Protein AF-A0A067S966-F1 (afdb_monomer)

Foldseek 3Di:
DVVVVVVVVVVLVVVLVVLVVVLVVLVVVCVVCVVVCCVPPVVDPDDPVNVVVVVVSVVVSVVSVVVNVVSVVVVVVVVVVVD

Secondary structure (DSSP, 8-state):
-HHHHHHHHHHHHHHHHHHHHHHHHHHHHHHHHHHHHIIIIITS---HHHHHHHHHHHHHHHHHHHHHHHHHHHHHHHHHTT-

Nearest PDB structures (foldseek):
  6dlm-assembly1_A  TM=4.247E-01  e=8.209E+00  synthetic construct
  6r1m-assembly1_B  TM=4.255E-01  e=9.406E+00  Escherichia coli

InterPro domains:
  IPR045340 Domain of unkn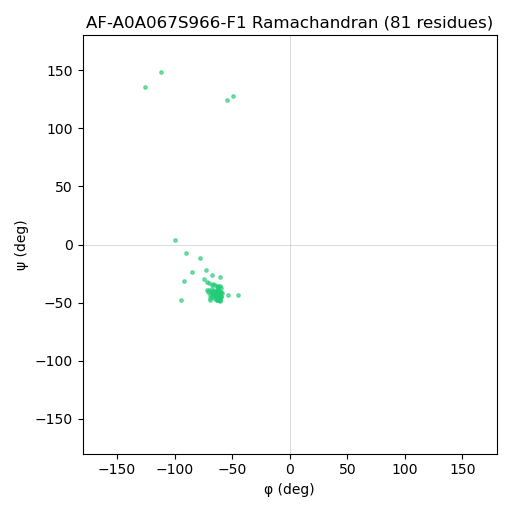own function DUF6533 [PF20151] (17-62)

Sequence (83 aa):
MDNALFSTLKDSQVISYLWASSLTVLCYDTVQNLPQEITYIWRSKWSTPKFLYLFLRYWSIFVIIINLVAGLVVQRSIQVRHE

Structure (mmCIF, N/CA/C/O backbone):
data_AF-A0A067S966-F1
#
_entry.id   AF-A0A067S966-F1
#
loop_
_atom_site.group_PDB
_atom_site.id
_atom_site.type_symbol
_atom_si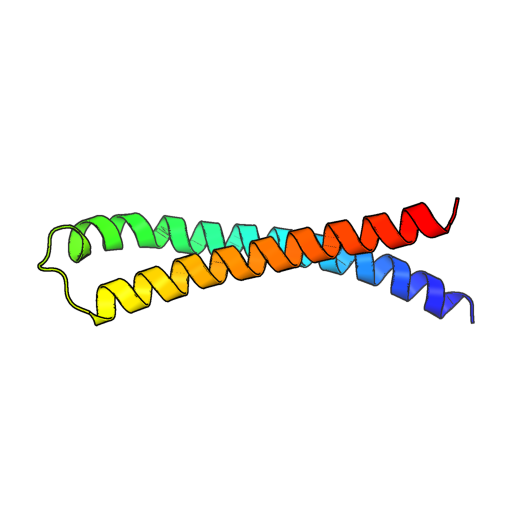te.label_atom_id
_atom_site.label_alt_id
_atom_site.label_comp_id
_atom_site.label_asym_id
_atom_site.label_entity_id
_atom_site.label_seq_id
_atom_site.pdbx_PDB_ins_code
_atom_site.Cartn_x
_atom_site.Cartn_y
_atom_site.Cartn_z
_atom_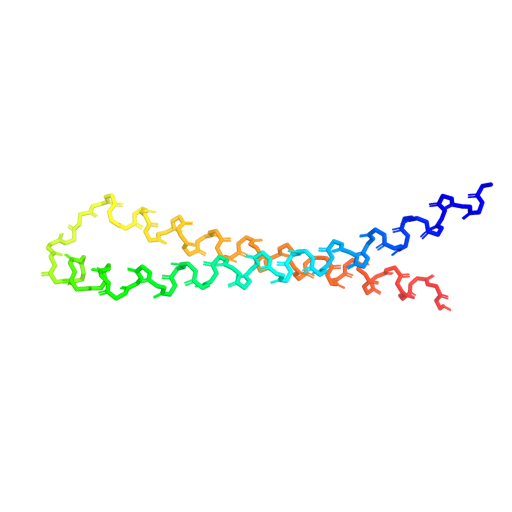site.occupancy
_atom_site.B_iso_or_equiv
_atom_site.auth_seq_id
_atom_site.auth_comp_id
_atom_site.auth_asym_id
_atom_site.auth_atom_id
_atom_site.pdbx_PDB_model_num
ATOM 1 N N . MET A 1 1 ? 19.146 -13.327 -27.090 1.00 59.19 1 MET A N 1
ATOM 2 C CA . MET A 1 1 ? 19.288 -12.335 -25.994 1.00 59.19 1 MET A CA 1
ATOM 3 C C . MET A 1 1 ? 18.033 -11.474 -25.869 1.00 59.19 1 MET A C 1
ATOM 5 O O . MET A 1 1 ? 17.704 -11.048 -24.772 1.00 59.19 1 MET A O 1
ATOM 9 N N . ASP A 1 2 ? 17.284 -11.304 -26.954 1.00 66.38 2 ASP A N 1
ATOM 10 C CA . ASP A 1 2 ? 16.104 -10.436 -27.072 1.00 66.38 2 ASP A CA 1
ATOM 11 C C . ASP A 1 2 ? 14.953 -10.841 -26.138 1.00 66.38 2 ASP A C 1
ATOM 13 O O . ASP A 1 2 ? 14.292 -10.001 -25.533 1.00 66.38 2 ASP A O 1
ATOM 17 N N . ASN A 1 3 ? 14.775 -12.144 -25.927 1.00 77.12 3 ASN A N 1
ATOM 18 C CA . ASN A 1 3 ? 13.707 -12.722 -25.110 1.00 77.12 3 ASN A CA 1
ATOM 19 C C . ASN A 1 3 ? 13.777 -12.244 -23.646 1.00 77.12 3 ASN A C 1
ATOM 21 O O . ASN A 1 3 ? 12.743 -12.037 -23.015 1.00 77.12 3 ASN A O 1
ATOM 25 N N . ALA A 1 4 ? 14.995 -12.053 -23.123 1.00 79.50 4 ALA A N 1
ATOM 26 C CA . ALA A 1 4 ? 15.234 -11.631 -21.744 1.00 79.50 4 ALA A CA 1
ATOM 27 C C . ALA A 1 4 ? 14.918 -10.139 -21.526 1.00 79.50 4 ALA A C 1
ATOM 29 O O . ALA A 1 4 ? 14.496 -9.735 -20.444 1.00 79.50 4 ALA A O 1
ATOM 30 N N . LEU A 1 5 ? 15.068 -9.305 -22.561 1.00 76.44 5 LEU A N 1
ATOM 31 C CA . LEU A 1 5 ? 14.669 -7.897 -22.493 1.00 76.44 5 LEU A CA 1
ATOM 32 C C . LEU A 1 5 ? 13.146 -7.771 -22.440 1.00 76.44 5 LEU A C 1
ATOM 34 O O . LEU A 1 5 ? 12.607 -7.062 -21.590 1.00 76.44 5 LEU A O 1
ATOM 38 N N . PHE A 1 6 ? 12.449 -8.517 -23.300 1.00 79.25 6 PHE A N 1
ATOM 39 C CA . PHE A 1 6 ? 10.988 -8.518 -23.325 1.00 79.25 6 PHE A CA 1
ATOM 40 C C . PHE A 1 6 ? 10.367 -9.036 -22.021 1.00 79.25 6 PHE A C 1
ATOM 42 O O . PHE A 1 6 ? 9.346 -8.491 -21.596 1.00 79.25 6 PHE A O 1
ATOM 49 N N . SER A 1 7 ? 10.968 -10.036 -21.362 1.00 79.00 7 SER A N 1
ATOM 50 C CA . SER A 1 7 ? 10.501 -10.493 -20.045 1.00 79.00 7 SER A CA 1
ATOM 51 C C . SER A 1 7 ? 10.676 -9.413 -18.982 1.00 79.00 7 SER A C 1
ATOM 53 O O . SER A 1 7 ? 9.715 -9.083 -18.300 1.00 79.00 7 SER A O 1
ATOM 55 N N . THR A 1 8 ? 11.843 -8.767 -18.924 1.00 78.94 8 THR A N 1
ATOM 56 C CA . THR A 1 8 ? 12.128 -7.739 -17.907 1.00 78.94 8 THR A CA 1
ATOM 57 C C . THR A 1 8 ? 11.186 -6.529 -18.015 1.00 78.94 8 THR A C 1
ATOM 59 O O . THR A 1 8 ? 10.755 -5.970 -17.006 1.00 78.94 8 THR A O 1
ATOM 62 N N . LEU A 1 9 ? 10.812 -6.138 -19.239 1.00 78.38 9 LEU A N 1
ATOM 63 C CA . LEU A 1 9 ? 9.852 -5.052 -19.473 1.00 78.38 9 LEU A CA 1
ATOM 64 C C . LEU A 1 9 ? 8.428 -5.422 -19.037 1.00 78.38 9 LEU A C 1
ATOM 66 O O . LEU A 1 9 ? 7.733 -4.598 -18.438 1.00 78.38 9 LEU A O 1
ATOM 70 N N . LYS A 1 10 ? 7.995 -6.661 -19.307 1.00 80.25 10 LYS A N 1
ATOM 71 C CA . LYS A 1 10 ? 6.703 -7.171 -18.827 1.00 80.25 10 LYS A CA 1
ATOM 72 C C . LYS A 1 10 ? 6.673 -7.279 -17.308 1.00 80.25 10 LYS A C 1
ATOM 74 O O . LYS A 1 10 ? 5.693 -6.855 -16.700 1.00 80.25 10 LYS A O 1
ATOM 79 N N . ASP A 1 11 ? 7.745 -7.780 -16.707 1.00 80.81 11 ASP A N 1
ATOM 80 C CA . ASP A 1 11 ? 7.852 -7.948 -15.260 1.00 80.81 11 ASP A CA 1
ATOM 81 C C . ASP A 1 11 ? 7.702 -6.604 -14.539 1.00 80.81 11 ASP A C 1
ATOM 83 O O . ASP A 1 11 ? 6.957 -6.508 -13.567 1.00 80.81 11 ASP A O 1
ATOM 87 N N . SER A 1 12 ? 8.300 -5.527 -15.061 1.00 79.31 12 SER A N 1
ATOM 88 C CA . SER A 1 12 ? 8.146 -4.184 -14.486 1.00 79.31 12 SER A CA 1
ATOM 89 C C . SER A 1 12 ? 6.691 -3.697 -14.477 1.00 79.31 12 SER A C 1
ATOM 91 O O . SER A 1 12 ? 6.239 -3.136 -13.478 1.00 79.31 12 SER A O 1
ATOM 93 N N . GLN A 1 13 ? 5.930 -3.948 -15.548 1.00 80.25 13 GLN A N 1
ATOM 94 C CA . GLN A 1 13 ? 4.507 -3.592 -15.589 1.00 80.25 13 GLN A CA 1
ATOM 95 C C . GLN A 1 13 ? 3.693 -4.434 -14.603 1.00 80.25 13 GLN A C 1
ATOM 97 O O . GLN A 1 13 ? 2.875 -3.893 -13.859 1.00 80.25 13 GLN A O 1
ATOM 102 N N . VAL A 1 14 ? 3.945 -5.745 -14.562 1.00 83.50 14 VAL A N 1
ATOM 103 C CA . VAL A 1 14 ? 3.276 -6.675 -13.642 1.00 83.50 14 VAL A CA 1
ATOM 104 C C . VAL A 1 14 ? 3.518 -6.268 -12.189 1.00 83.50 14 VAL A C 1
ATOM 106 O O . VAL A 1 14 ? 2.576 -6.243 -11.402 1.00 83.50 14 VAL A O 1
ATOM 109 N N . ILE A 1 15 ? 4.742 -5.870 -11.840 1.00 82.69 15 ILE A N 1
ATOM 110 C CA . ILE A 1 15 ? 5.095 -5.417 -10.491 1.00 82.69 15 ILE A CA 1
ATOM 111 C C . ILE A 1 15 ? 4.279 -4.180 -10.089 1.00 82.69 15 ILE A C 1
ATOM 113 O O . ILE A 1 15 ? 3.714 -4.162 -8.997 1.00 82.69 15 ILE A O 1
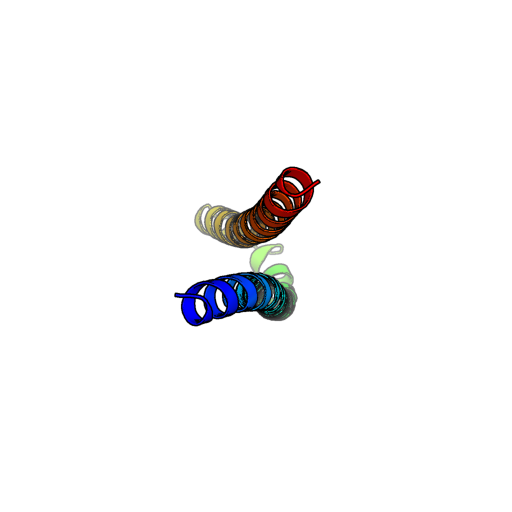ATOM 117 N N . SER A 1 16 ? 4.142 -3.175 -10.958 1.00 80.94 16 SER A N 1
ATOM 118 C CA . SER A 1 16 ? 3.343 -1.976 -10.652 1.00 80.94 16 SER A CA 1
ATOM 119 C C . SER A 1 16 ? 1.865 -2.299 -10.412 1.00 80.94 16 SER A C 1
ATOM 121 O O . SER A 1 16 ? 1.262 -1.772 -9.473 1.00 80.94 16 SER A O 1
ATOM 123 N N . TYR A 1 17 ? 1.287 -3.216 -11.197 1.00 82.62 17 TYR A N 1
ATOM 124 C CA . TYR A 1 17 ? -0.079 -3.692 -10.965 1.00 82.62 17 TYR A CA 1
ATOM 125 C C . TYR A 1 17 ? -0.210 -4.484 -9.660 1.00 82.62 17 TYR A C 1
ATOM 127 O O . TYR A 1 17 ? -1.179 -4.281 -8.930 1.00 82.62 17 TYR A O 1
ATOM 135 N N . LEU A 1 18 ? 0.773 -5.327 -9.327 1.00 85.56 18 LEU A N 1
ATOM 136 C CA . LEU A 1 18 ? 0.799 -6.088 -8.075 1.00 85.56 18 LEU A CA 1
ATOM 137 C C . LEU A 1 18 ? 0.868 -5.177 -6.845 1.00 85.56 18 LEU A C 1
ATOM 139 O O . LEU A 1 18 ? 0.178 -5.429 -5.855 1.00 85.56 18 LEU A O 1
ATOM 143 N N . TRP A 1 19 ? 1.661 -4.104 -6.896 1.00 81.06 19 TRP A N 1
ATOM 144 C CA . TRP A 1 19 ? 1.712 -3.113 -5.819 1.00 81.06 19 TRP A CA 1
ATOM 145 C C . TRP A 1 19 ? 0.376 -2.396 -5.648 1.00 81.06 19 TRP A C 1
ATOM 147 O O . TRP A 1 19 ? -0.106 -2.268 -4.521 1.00 81.06 19 TRP A O 1
ATOM 157 N N . ALA A 1 20 ? -0.253 -1.983 -6.752 1.00 82.12 20 ALA A N 1
ATOM 158 C CA . ALA A 1 20 ? -1.558 -1.332 -6.720 1.00 82.12 20 ALA A CA 1
ATOM 159 C C . ALA A 1 20 ? -2.641 -2.256 -6.136 1.00 82.12 20 ALA A C 1
ATOM 161 O O . ALA A 1 20 ? -3.358 -1.852 -5.222 1.00 82.12 20 ALA A O 1
ATOM 162 N N . SER A 1 21 ? -2.718 -3.515 -6.585 1.00 87.00 21 SER A N 1
ATOM 163 C CA . SER A 1 21 ? -3.680 -4.484 -6.046 1.00 87.00 21 SER A CA 1
ATOM 164 C C . SER A 1 21 ? -3.420 -4.801 -4.575 1.00 87.00 21 SER A C 1
ATOM 166 O O . SER A 1 21 ? -4.362 -4.885 -3.791 1.00 87.00 21 SER A O 1
ATOM 168 N N . SER A 1 22 ? -2.151 -4.930 -4.176 1.00 83.50 22 SER A N 1
ATOM 169 C CA . SER A 1 22 ? -1.778 -5.186 -2.780 1.00 83.50 22 SER A CA 1
ATOM 170 C C . SER A 1 22 ? -2.177 -4.022 -1.874 1.00 83.50 22 SER A C 1
ATOM 172 O O . SER A 1 22 ? -2.726 -4.249 -0.798 1.00 83.50 22 SER A O 1
ATOM 174 N N . LEU A 1 23 ? -1.978 -2.777 -2.327 1.00 82.69 23 LEU A N 1
ATOM 175 C CA . LEU A 1 23 ? -2.428 -1.584 -1.610 1.00 82.69 23 LEU A CA 1
ATOM 176 C C . LEU A 1 23 ? -3.952 -1.573 -1.454 1.00 82.69 23 LEU A C 1
ATOM 178 O O . LEU A 1 23 ? -4.449 -1.328 -0.358 1.00 82.69 23 LEU A O 1
ATOM 182 N N . THR A 1 24 ? -4.701 -1.869 -2.520 1.00 84.44 24 THR A N 1
ATOM 183 C CA . THR A 1 24 ? -6.169 -1.916 -2.473 1.00 84.44 24 THR A CA 1
ATOM 184 C C . THR A 1 24 ? -6.675 -2.974 -1.496 1.00 84.44 24 THR A C 1
ATOM 186 O O . THR A 1 24 ? -7.543 -2.669 -0.681 1.00 84.44 24 THR A O 1
ATOM 189 N N . VAL A 1 25 ? -6.120 -4.188 -1.530 1.00 86.88 25 VAL A N 1
ATOM 190 C CA . VAL A 1 25 ? -6.509 -5.275 -0.617 1.00 86.88 25 VAL A CA 1
ATOM 191 C C . VAL A 1 25 ? -6.178 -4.918 0.832 1.00 86.88 25 VAL A C 1
ATOM 193 O O . VAL A 1 25 ? -7.022 -5.090 1.710 1.00 86.88 25 VAL A O 1
ATOM 196 N N . LEU A 1 26 ? -4.992 -4.362 1.094 1.00 83.06 26 LEU A N 1
ATOM 197 C CA . LEU A 1 26 ? -4.587 -3.988 2.449 1.00 83.06 26 LEU A CA 1
ATOM 198 C C . LEU A 1 26 ? -5.420 -2.823 3.009 1.00 83.06 26 LEU A C 1
ATOM 200 O O . LEU A 1 26 ? -5.787 -2.820 4.188 1.00 83.06 26 LEU A O 1
ATOM 204 N N . CYS A 1 27 ? -5.756 -1.846 2.162 1.00 80.38 27 CYS A N 1
ATOM 205 C CA . CYS A 1 27 ? -6.688 -0.776 2.505 1.00 80.38 27 CYS A CA 1
ATOM 206 C C . CYS A 1 27 ? -8.077 -1.335 2.815 1.00 80.38 27 CYS A C 1
ATOM 208 O O . CYS A 1 27 ? -8.668 -0.950 3.820 1.00 80.38 27 CYS A O 1
ATOM 210 N N . TYR A 1 28 ? -8.580 -2.257 1.992 1.00 80.56 28 TYR A N 1
ATOM 211 C CA . TYR A 1 28 ? -9.888 -2.876 2.187 1.00 80.56 28 TYR A CA 1
ATOM 212 C C . TYR A 1 28 ? -9.967 -3.635 3.520 1.00 80.56 28 TYR A C 1
ATOM 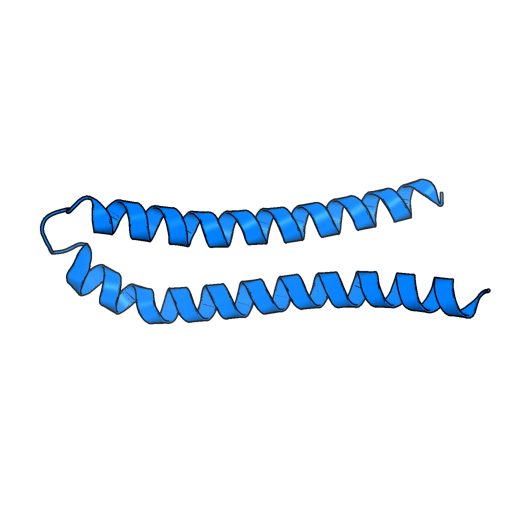214 O O . TYR A 1 28 ? -10.873 -3.390 4.316 1.00 80.56 28 TYR A O 1
ATOM 222 N N . ASP A 1 29 ? -8.974 -4.477 3.815 1.00 81.81 29 ASP A N 1
ATOM 223 C CA . ASP A 1 29 ? -8.885 -5.200 5.089 1.00 81.81 29 ASP A CA 1
ATOM 224 C C . ASP A 1 29 ? -8.812 -4.243 6.295 1.00 81.81 29 ASP A C 1
ATOM 226 O O . ASP A 1 29 ? -9.440 -4.455 7.336 1.00 81.81 29 ASP A O 1
ATOM 230 N N . THR A 1 30 ? -8.101 -3.125 6.134 1.00 74.31 30 THR A N 1
ATOM 231 C CA . THR A 1 30 ? -7.986 -2.095 7.172 1.00 74.31 30 THR A CA 1
ATOM 232 C C . THR A 1 30 ? -9.292 -1.349 7.407 1.00 74.31 30 THR A C 1
ATOM 234 O O . THR A 1 30 ? -9.685 -1.163 8.557 1.00 74.31 30 THR A O 1
ATOM 237 N N . VAL A 1 31 ? -10.007 -0.972 6.348 1.00 78.69 31 VAL A N 1
ATOM 238 C CA . VAL A 1 31 ? -11.314 -0.308 6.457 1.00 7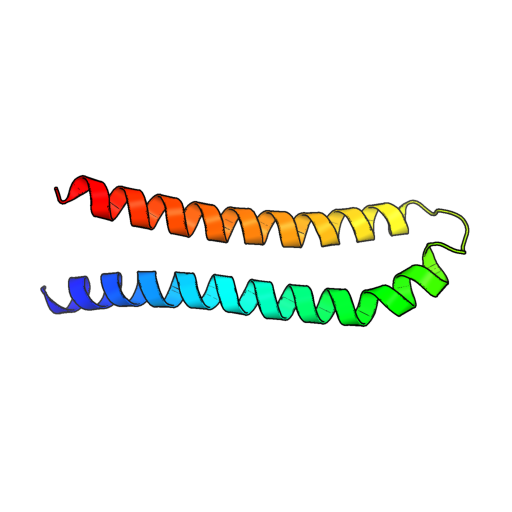8.69 31 VAL A CA 1
ATOM 239 C C . VAL A 1 31 ? -12.356 -1.227 7.088 1.00 78.69 31 VAL A C 1
ATOM 241 O O . VAL A 1 31 ? -13.185 -0.754 7.861 1.00 78.69 31 VAL A O 1
ATOM 244 N N . GLN A 1 32 ? -12.291 -2.533 6.830 1.00 80.44 32 GLN A N 1
ATOM 245 C CA . GLN A 1 32 ? -13.244 -3.482 7.398 1.00 80.44 32 GLN A CA 1
ATOM 246 C C . GLN A 1 32 ? -13.036 -3.711 8.906 1.00 80.44 32 GLN A C 1
ATOM 248 O O . GLN A 1 32 ? -14.011 -3.886 9.635 1.00 80.44 32 GLN A O 1
ATOM 253 N N . ASN A 1 33 ? -11.793 -3.641 9.394 1.00 71.56 33 ASN A N 1
ATOM 254 C CA . ASN A 1 33 ? -11.472 -3.768 10.823 1.00 71.56 33 ASN A CA 1
ATOM 255 C C . ASN A 1 33 ? -11.591 -2.438 11.607 1.00 71.56 33 ASN A C 1
ATOM 257 O O . ASN A 1 33 ? -11.858 -2.444 12.814 1.00 71.56 33 ASN A O 1
ATOM 261 N N . LEU A 1 34 ? -11.483 -1.293 10.922 1.00 68.38 34 LEU A N 1
ATOM 262 C CA . LEU A 1 34 ? -11.581 0.058 11.490 1.00 68.38 34 LEU A CA 1
ATOM 263 C C . LEU A 1 34 ? -12.845 0.359 12.329 1.00 68.38 34 LEU A C 1
ATOM 265 O O . LEU A 1 34 ? -12.704 0.985 13.380 1.00 68.38 34 LEU A O 1
ATOM 269 N N . PRO A 1 35 ? -14.079 -0.029 11.946 1.00 66.31 35 PRO A N 1
ATOM 270 C CA . PRO A 1 35 ? -15.276 0.310 12.724 1.00 66.31 35 PRO A CA 1
ATOM 271 C C . PRO A 1 35 ? -15.330 -0.394 14.089 1.00 66.31 35 PRO A C 1
ATOM 273 O O . PRO A 1 35 ? -15.771 0.204 15.078 1.00 66.31 35 PRO A O 1
ATOM 276 N N . GLN A 1 36 ? -14.838 -1.635 14.181 1.00 66.56 36 GLN A N 1
ATOM 277 C CA . GLN A 1 36 ? -14.688 -2.324 15.468 1.00 66.56 36 GLN A CA 1
ATOM 278 C C . GLN A 1 36 ? -13.561 -1.708 16.300 1.00 66.56 36 GLN A C 1
ATOM 280 O O . GLN A 1 36 ? -13.739 -1.497 17.502 1.00 66.56 36 GLN A O 1
ATOM 285 N N . GLU A 1 37 ? -12.443 -1.357 15.663 1.00 67.94 37 GLU A N 1
ATOM 286 C CA . GLU A 1 37 ? -11.320 -0.679 16.309 1.00 67.94 37 GLU A CA 1
ATOM 287 C C . GLU A 1 37 ? -11.748 0.682 16.879 1.00 67.94 37 GLU A C 1
ATOM 289 O O . GLU A 1 37 ? -11.530 0.939 18.056 1.00 67.94 37 GLU A O 1
ATOM 294 N N . ILE A 1 38 ? -12.453 1.530 16.131 1.00 67.62 38 ILE A N 1
ATOM 295 C CA . ILE A 1 38 ? -12.950 2.823 16.630 1.00 67.62 38 ILE A CA 1
ATOM 296 C C . ILE A 1 38 ? -13.893 2.629 17.825 1.00 67.62 38 ILE A C 1
ATOM 298 O O . ILE A 1 38 ? -13.737 3.283 18.856 1.00 67.62 38 ILE A O 1
ATOM 302 N N . THR A 1 39 ? -14.825 1.682 17.747 1.00 69.00 39 THR A N 1
ATOM 303 C CA . THR A 1 39 ? -15.822 1.482 18.809 1.00 69.00 39 THR A CA 1
ATOM 304 C C . THR A 1 39 ? -15.198 0.986 20.121 1.00 69.00 39 THR A C 1
ATOM 306 O O . THR A 1 39 ? -15.568 1.465 21.196 1.00 69.00 39 THR A O 1
ATOM 309 N N . TYR A 1 40 ? -14.233 0.061 20.054 1.00 65.44 40 TYR A N 1
ATOM 310 C CA . TYR A 1 40 ? -13.605 -0.540 21.239 1.00 65.44 40 TYR A CA 1
ATOM 311 C C . TYR A 1 40 ? -12.344 0.189 21.723 1.00 65.44 40 TYR A C 1
ATOM 313 O O . TYR A 1 40 ? -12.060 0.197 22.923 1.00 65.44 40 TYR A O 1
ATOM 321 N N . ILE A 1 41 ? -11.576 0.801 20.821 1.00 62.97 41 ILE A N 1
ATOM 322 C CA . ILE A 1 41 ? -10.268 1.401 21.122 1.00 62.97 41 ILE A CA 1
ATOM 323 C C . ILE A 1 41 ? -10.413 2.887 21.433 1.00 62.97 41 ILE A C 1
ATOM 325 O O . ILE A 1 41 ? -9.891 3.319 22.458 1.00 62.97 41 ILE A O 1
ATOM 329 N N . TRP A 1 42 ? -11.148 3.660 20.622 1.00 63.78 42 TRP A N 1
ATOM 330 C CA . TRP A 1 42 ? -11.258 5.115 20.823 1.00 63.78 42 TRP A CA 1
ATOM 331 C C . TRP A 1 42 ? -12.124 5.492 22.025 1.00 63.78 42 TRP A C 1
ATOM 333 O O . TRP A 1 42 ? -11.967 6.571 22.592 1.00 63.78 42 TRP A O 1
ATOM 343 N N . ARG A 1 43 ? -13.010 4.590 22.455 1.00 62.56 43 ARG A N 1
ATOM 344 C CA . ARG A 1 43 ? -13.869 4.789 23.629 1.00 62.56 43 ARG A CA 1
ATOM 345 C C . ARG A 1 43 ? -13.241 4.288 24.939 1.00 62.56 43 ARG A C 1
ATOM 347 O O . ARG A 1 43 ? -13.795 4.518 26.010 1.00 62.56 43 ARG A O 1
ATOM 354 N N . SER A 1 44 ? -12.095 3.606 24.868 1.00 63.25 44 SER A N 1
ATOM 355 C CA . SER A 1 44 ? -11.412 2.968 26.002 1.00 63.25 44 SER A CA 1
ATOM 356 C C . SER A 1 44 ? -10.091 3.675 26.327 1.00 63.25 44 SER A C 1
ATOM 358 O O . SER A 1 44 ? -9.425 4.189 25.435 1.00 63.25 44 SER A O 1
ATOM 360 N N . LYS A 1 45 ? -9.677 3.698 27.605 1.00 61.72 45 LYS A N 1
ATOM 361 C CA . LYS A 1 45 ? -8.471 4.419 28.072 1.00 61.72 45 LYS A CA 1
ATOM 362 C C . LYS A 1 45 ? -7.244 4.102 27.200 1.00 61.72 45 LYS A C 1
ATOM 364 O O . LYS A 1 45 ? -6.922 2.929 26.991 1.00 61.72 45 LYS A O 1
ATOM 369 N N . TRP A 1 46 ? -6.568 5.137 26.697 1.00 62.06 46 TRP A N 1
ATOM 370 C CA . TRP A 1 46 ? -5.369 5.017 25.861 1.00 62.06 46 TRP A CA 1
ATOM 371 C C . TRP A 1 46 ? -4.305 4.167 26.565 1.00 62.06 46 TRP A C 1
ATOM 373 O O . TRP A 1 46 ? -3.931 4.435 27.702 1.00 62.06 46 TRP A O 1
ATOM 383 N N . SER A 1 47 ? -3.842 3.112 25.898 1.00 66.00 47 SER A N 1
ATOM 384 C CA . SER A 1 47 ? -2.788 2.220 26.383 1.00 66.00 47 SER A CA 1
ATOM 385 C C . SER A 1 47 ? -1.701 2.164 25.316 1.00 66.00 47 SER A C 1
ATOM 387 O O . SER A 1 47 ? -2.022 2.055 24.134 1.00 66.00 47 SER A O 1
ATOM 389 N N . THR A 1 48 ? -0.432 2.246 25.718 1.00 60.44 48 THR A N 1
ATOM 390 C CA . THR A 1 48 ? 0.764 2.272 24.855 1.00 60.44 48 THR A CA 1
ATOM 391 C C . THR A 1 48 ? 0.774 1.236 23.714 1.00 60.44 48 THR A C 1
ATOM 393 O O . THR A 1 48 ? 1.068 1.630 22.584 1.00 60.44 48 THR A O 1
ATOM 396 N N . PRO A 1 49 ? 0.386 -0.044 23.912 1.00 67.81 49 PRO A N 1
ATOM 397 C CA . PRO A 1 49 ? 0.289 -1.012 22.810 1.00 67.81 49 PRO A CA 1
ATOM 398 C C . PRO A 1 49 ? -0.710 -0.615 21.710 1.00 67.81 49 PRO A C 1
ATOM 400 O O . PRO A 1 49 ? -0.508 -0.965 20.552 1.00 67.81 49 PRO A O 1
ATOM 403 N N . LYS A 1 50 ? -1.753 0.160 22.034 1.00 61.06 50 LYS A N 1
ATOM 404 C CA . LYS A 1 50 ? -2.769 0.624 21.072 1.00 61.06 50 LYS A CA 1
ATOM 405 C C . LYS A 1 50 ? -2.200 1.685 20.128 1.00 61.06 50 LYS A C 1
ATOM 407 O O . LYS A 1 50 ? -2.484 1.662 18.935 1.00 61.06 50 LYS A O 1
ATOM 412 N N . PHE A 1 51 ? -1.367 2.586 20.658 1.00 68.31 51 PHE A N 1
ATOM 413 C CA . PHE A 1 51 ? -0.659 3.576 19.846 1.00 68.31 51 PHE A CA 1
ATOM 414 C C . PHE A 1 51 ? 0.356 2.899 18.932 1.00 68.31 51 PHE A C 1
ATOM 416 O O . PHE A 1 51 ? 0.386 3.190 17.744 1.00 68.31 51 PHE A O 1
ATOM 423 N N . LEU A 1 52 ? 1.132 1.951 19.466 1.00 72.06 52 LEU A N 1
ATOM 424 C CA . LEU A 1 52 ? 2.112 1.205 18.682 1.00 72.06 52 LEU A CA 1
ATOM 425 C C . LEU A 1 52 ? 1.437 0.432 17.540 1.00 72.06 52 LEU A C 1
ATOM 427 O O . LEU A 1 52 ? 1.906 0.475 16.412 1.00 72.06 52 LEU A O 1
ATOM 431 N N . TYR A 1 53 ? 0.290 -0.191 17.802 1.00 68.81 53 TYR A N 1
ATOM 432 C CA . TYR A 1 53 ? -0.485 -0.895 16.783 1.00 68.81 53 TYR A CA 1
ATOM 433 C C . TYR A 1 53 ? -0.995 0.035 15.665 1.00 68.81 53 TYR A C 1
ATOM 435 O O . TYR A 1 53 ? -0.786 -0.255 14.488 1.00 68.81 53 TYR A O 1
ATOM 443 N N . LEU A 1 54 ? -1.586 1.188 16.010 1.00 70.25 54 LEU A N 1
ATOM 444 C CA . LEU A 1 54 ? -1.982 2.2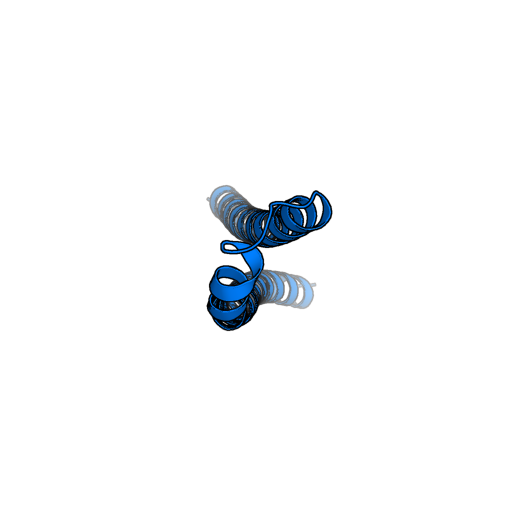01 15.020 1.00 70.25 54 LEU A CA 1
ATOM 445 C C . LEU A 1 54 ? -0.765 2.713 14.240 1.00 70.25 54 LEU A C 1
ATOM 447 O O . LEU A 1 54 ? -0.816 2.814 13.017 1.00 70.25 54 LEU A O 1
ATOM 451 N N . PHE A 1 55 ? 0.345 2.975 14.929 1.00 73.62 55 PHE A N 1
ATOM 452 C CA . PHE A 1 55 ? 1.576 3.455 14.316 1.00 73.62 55 PHE A CA 1
ATOM 453 C C . PHE A 1 55 ? 2.122 2.449 13.300 1.00 73.62 55 PHE A C 1
ATOM 455 O O . PHE A 1 55 ? 2.382 2.831 12.166 1.00 73.62 55 PHE A O 1
ATOM 462 N N . LEU A 1 56 ? 2.208 1.159 13.648 1.00 74.25 56 LEU A N 1
ATOM 463 C CA . LEU A 1 56 ? 2.627 0.113 12.710 1.00 74.25 56 LEU A CA 1
ATOM 464 C C . LEU A 1 56 ? 1.663 -0.024 11.524 1.00 74.25 56 LEU A C 1
ATOM 466 O O . LEU A 1 56 ? 2.118 -0.225 10.397 1.00 74.25 56 LEU A O 1
ATOM 470 N N . ARG A 1 57 ? 0.348 0.103 11.747 1.00 72.62 57 ARG A N 1
ATOM 471 C CA . ARG A 1 57 ? -0.651 -0.049 10.678 1.00 72.62 57 ARG A CA 1
ATOM 472 C C . ARG A 1 57 ? -0.598 1.102 9.672 1.00 72.62 57 ARG A C 1
ATOM 474 O O . ARG A 1 57 ? -0.514 0.852 8.471 1.00 72.62 57 ARG A O 1
ATOM 481 N N . TYR A 1 58 ? -0.555 2.351 10.140 1.00 74.25 58 TYR A N 1
ATOM 482 C CA . TYR A 1 58 ? -0.372 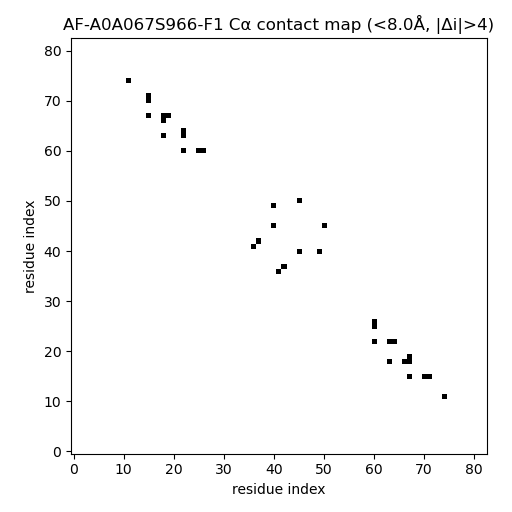3.514 9.262 1.00 74.25 58 TYR A CA 1
ATOM 483 C C . TYR A 1 58 ? 1.017 3.541 8.617 1.00 74.25 58 TYR A C 1
ATOM 485 O O . TYR A 1 58 ? 1.140 3.916 7.452 1.00 74.25 58 TYR A O 1
ATOM 493 N N . TRP A 1 59 ? 2.048 3.077 9.327 1.00 78.19 59 TRP A N 1
ATOM 494 C CA . TRP A 1 59 ? 3.393 2.921 8.776 1.00 78.19 59 TRP A CA 1
ATOM 495 C C . TRP A 1 59 ? 3.427 1.917 7.621 1.00 78.19 59 TRP A C 1
ATOM 497 O O . TRP A 1 59 ? 4.060 2.175 6.603 1.00 78.19 59 TRP A O 1
ATOM 507 N N . SER A 1 60 ? 2.700 0.802 7.726 1.00 74.88 60 SER A N 1
ATOM 508 C CA . SER A 1 60 ? 2.631 -0.204 6.662 1.00 74.88 60 SER A CA 1
ATOM 509 C C . SER A 1 60 ? 1.987 0.348 5.382 1.00 74.88 60 SER A C 1
ATOM 511 O O . SER A 1 60 ? 2.539 0.189 4.293 1.00 74.88 60 SER A O 1
ATOM 513 N N . ILE A 1 61 ? 0.884 1.097 5.510 1.00 78.62 61 ILE A N 1
ATOM 514 C CA . ILE A 1 61 ? 0.250 1.793 4.377 1.00 78.62 61 ILE A CA 1
ATOM 515 C C . ILE A 1 61 ? 1.220 2.815 3.766 1.00 78.62 61 ILE A C 1
ATOM 517 O O . ILE A 1 61 ? 1.371 2.880 2.547 1.00 78.62 61 ILE A O 1
ATOM 521 N N . PHE A 1 62 ? 1.928 3.573 4.605 1.00 83.56 62 PHE A N 1
ATOM 522 C CA . PHE A 1 62 ? 2.912 4.560 4.166 1.00 83.56 62 PHE A CA 1
ATOM 523 C C . PHE A 1 62 ? 4.072 3.923 3.384 1.00 83.56 62 PHE A C 1
ATOM 525 O O . PHE A 1 62 ? 4.447 4.415 2.321 1.00 83.56 62 PHE A O 1
ATOM 532 N N . VAL A 1 63 ? 4.594 2.785 3.849 1.00 82.81 63 VAL A N 1
ATOM 533 C CA . VAL A 1 63 ? 5.655 2.027 3.167 1.00 82.81 63 VAL A CA 1
ATOM 534 C C . VAL A 1 63 ? 5.195 1.515 1.801 1.00 82.81 63 VAL A C 1
ATOM 536 O O . VAL A 1 63 ? 5.964 1.573 0.840 1.00 82.81 63 VAL A O 1
ATOM 539 N N . ILE A 1 64 ? 3.953 1.043 1.677 1.00 80.69 64 ILE A N 1
ATOM 540 C CA . ILE A 1 64 ? 3.416 0.564 0.393 1.00 80.69 64 ILE A CA 1
ATOM 541 C C . ILE A 1 64 ? 3.200 1.727 -0.577 1.00 80.69 64 ILE A C 1
ATOM 543 O O . ILE A 1 64 ? 3.534 1.602 -1.754 1.00 80.69 64 ILE A O 1
ATOM 547 N N . ILE A 1 65 ? 2.720 2.876 -0.095 1.00 83.88 65 ILE A N 1
ATOM 548 C CA . ILE A 1 65 ? 2.607 4.096 -0.906 1.00 83.88 65 ILE A CA 1
ATOM 549 C C . ILE A 1 65 ? 3.984 4.530 -1.415 1.00 83.88 65 ILE A C 1
ATOM 551 O O . ILE A 1 65 ? 4.129 4.818 -2.601 1.00 83.88 65 ILE A O 1
ATOM 555 N N . ILE A 1 66 ? 5.009 4.527 -0.557 1.00 85.75 66 ILE A N 1
ATOM 556 C CA . ILE A 1 66 ? 6.382 4.847 -0.966 1.00 85.75 66 ILE A CA 1
ATOM 557 C C . ILE A 1 66 ? 6.883 3.860 -2.021 1.00 85.75 66 ILE A C 1
ATOM 559 O O . ILE A 1 66 ? 7.462 4.297 -3.009 1.00 85.75 66 ILE A O 1
ATOM 563 N N . ASN A 1 67 ? 6.650 2.555 -1.853 1.00 82.38 67 ASN A N 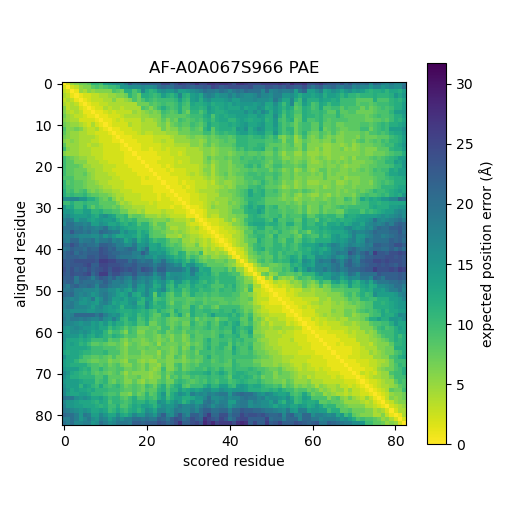1
ATOM 564 C CA . ASN A 1 67 ? 7.061 1.549 -2.839 1.00 82.38 67 ASN A CA 1
ATOM 565 C C . ASN A 1 67 ? 6.368 1.752 -4.190 1.00 82.38 67 ASN A C 1
ATOM 567 O O . ASN A 1 67 ? 7.023 1.683 -5.229 1.00 82.38 67 ASN A O 1
ATOM 571 N N . LEU A 1 68 ? 5.071 2.069 -4.185 1.00 81.31 68 LEU A N 1
ATOM 572 C CA . LEU A 1 68 ? 4.325 2.369 -5.403 1.00 81.31 68 LEU A CA 1
ATOM 573 C C . LEU A 1 68 ? 4.872 3.628 -6.091 1.00 81.31 68 LEU A C 1
ATOM 575 O O . LEU A 1 68 ? 5.155 3.606 -7.286 1.00 81.31 68 LEU A O 1
ATOM 579 N N . VAL A 1 69 ? 5.079 4.713 -5.339 1.00 84.88 69 VAL A N 1
ATOM 580 C CA . VAL A 1 69 ? 5.636 5.968 -5.868 1.00 84.88 69 VAL A CA 1
ATOM 581 C C . VAL A 1 69 ? 7.057 5.762 -6.391 1.00 84.88 69 VAL A C 1
ATOM 583 O O . VAL A 1 69 ? 7.368 6.220 -7.486 1.00 84.88 69 VAL A O 1
ATOM 586 N N . ALA A 1 70 ? 7.907 5.039 -5.664 1.00 82.88 70 ALA A N 1
ATOM 587 C CA . ALA A 1 70 ? 9.259 4.707 -6.101 1.00 82.88 70 ALA A CA 1
ATOM 588 C C . ALA A 1 70 ? 9.245 3.874 -7.392 1.00 82.88 70 ALA A C 1
ATOM 590 O O . ALA A 1 70 ? 10.008 4.172 -8.309 1.00 82.88 70 ALA A O 1
ATOM 591 N N . GLY A 1 71 ? 8.336 2.899 -7.508 1.00 78.75 71 GLY A N 1
ATOM 592 C CA . GLY A 1 71 ? 8.126 2.125 -8.733 1.00 78.75 71 GLY A CA 1
ATOM 593 C C . GLY A 1 71 ? 7.732 3.003 -9.925 1.00 78.75 71 GLY A C 1
ATOM 594 O O . GLY A 1 71 ? 8.323 2.890 -10.998 1.00 78.75 71 GLY A O 1
ATOM 595 N N . LEU A 1 72 ? 6.810 3.950 -9.720 1.00 79.12 72 LEU A N 1
ATOM 596 C CA . LEU A 1 72 ? 6.394 4.907 -10.752 1.00 79.12 72 LEU A CA 1
ATOM 597 C C . LEU A 1 72 ? 7.524 5.872 -11.150 1.00 79.12 72 LEU A C 1
ATOM 599 O O . LEU A 1 72 ? 7.698 6.168 -12.333 1.00 79.12 72 LEU A O 1
ATOM 603 N N . VAL A 1 73 ? 8.311 6.350 -10.183 1.00 81.44 73 VAL A N 1
ATOM 604 C CA . VAL A 1 73 ? 9.458 7.242 -10.420 1.00 81.44 73 VAL A CA 1
ATOM 605 C C . VAL A 1 73 ? 10.568 6.519 -11.185 1.00 81.44 73 VAL A C 1
ATOM 607 O O . VAL A 1 73 ? 11.130 7.089 -12.119 1.00 81.44 73 VAL A O 1
ATOM 610 N N . VAL A 1 74 ? 10.851 5.260 -10.844 1.00 80.00 74 VAL A N 1
ATOM 611 C CA . VAL A 1 74 ? 11.820 4.420 -11.563 1.00 80.00 74 VAL A CA 1
ATOM 612 C C . VAL A 1 74 ? 11.348 4.117 -12.985 1.00 80.00 74 VAL A C 1
ATOM 614 O O . VAL A 1 74 ? 12.130 4.235 -13.923 1.00 80.00 74 VAL A O 1
ATOM 617 N N . GLN A 1 75 ? 10.066 3.800 -13.196 1.00 71.44 75 GLN A N 1
ATOM 618 C CA . GLN A 1 75 ? 9.540 3.640 -14.558 1.00 71.44 75 GLN A CA 1
ATOM 619 C C . GLN A 1 75 ? 9.660 4.937 -15.370 1.00 71.44 75 GLN A C 1
ATOM 621 O O . GLN A 1 75 ? 10.050 4.903 -16.538 1.00 71.44 75 GLN A O 1
ATOM 626 N N . ARG A 1 76 ? 9.382 6.096 -14.757 1.00 67.38 76 ARG A N 1
ATOM 627 C CA . ARG A 1 76 ? 9.551 7.405 -15.408 1.00 67.38 76 ARG A CA 1
ATOM 628 C C . ARG A 1 76 ? 11.007 7.696 -15.767 1.00 67.38 76 ARG A C 1
ATOM 630 O O . ARG A 1 76 ? 11.245 8.232 -16.845 1.00 67.38 76 ARG A O 1
ATOM 637 N N . SER A 1 77 ? 11.970 7.350 -14.914 1.00 64.19 77 SER A N 1
ATOM 638 C CA . SER A 1 77 ? 13.390 7.605 -15.189 1.00 64.19 77 SER A CA 1
ATOM 639 C C . SER A 1 77 ? 13.950 6.720 -16.306 1.00 64.19 77 SER A C 1
ATOM 641 O O . SER A 1 77 ? 14.777 7.188 -17.086 1.00 64.19 77 SER A O 1
ATOM 643 N N . ILE A 1 78 ? 13.463 5.482 -16.436 1.00 64.69 78 ILE A N 1
ATOM 644 C CA . ILE A 1 78 ? 13.820 4.589 -17.549 1.00 64.69 78 ILE A CA 1
ATOM 645 C C . ILE A 1 78 ? 13.251 5.118 -18.872 1.00 64.69 78 ILE A C 1
ATOM 647 O O . ILE A 1 78 ? 13.967 5.137 -19.869 1.00 64.69 78 ILE A O 1
ATOM 651 N N . GLN A 1 79 ? 12.008 5.613 -18.876 1.00 65.12 79 GLN A N 1
ATOM 652 C CA . GLN A 1 79 ? 11.384 6.199 -20.068 1.00 65.12 79 GLN A CA 1
ATOM 653 C C . GLN A 1 79 ? 12.117 7.470 -20.538 1.00 65.12 79 GLN A C 1
ATOM 655 O O . GLN A 1 79 ? 12.407 7.605 -21.719 1.00 65.12 79 GLN A O 1
ATOM 660 N N . VAL A 1 80 ? 12.466 8.378 -19.616 1.00 63.25 80 VAL A N 1
ATOM 661 C CA . VAL A 1 80 ? 13.157 9.649 -19.929 1.00 63.25 80 VAL A CA 1
ATOM 662 C C . VAL A 1 80 ? 14.585 9.438 -20.440 1.00 63.25 80 VAL A C 1
ATOM 664 O O . VAL A 1 80 ? 15.106 10.276 -21.160 1.00 63.25 80 VAL A O 1
ATOM 667 N N . ARG A 1 81 ? 15.242 8.331 -20.080 1.00 53.22 81 ARG A N 1
ATOM 668 C CA . ARG A 1 81 ? 16.604 8.020 -20.543 1.00 53.22 81 ARG A CA 1
ATOM 669 C C . ARG A 1 81 ? 16.654 7.472 -21.978 1.00 53.22 81 ARG A C 1
ATOM 671 O O . ARG A 1 81 ? 17.745 7.356 -22.530 1.00 53.22 81 ARG A O 1
ATOM 678 N N . HIS A 1 82 ? 15.509 7.111 -22.554 1.00 51.09 82 HIS A N 1
ATOM 679 C CA . HIS A 1 82 ? 15.401 6.587 -23.916 1.00 51.09 82 HIS A CA 1
ATOM 680 C C . HIS A 1 82 ? 14.963 7.636 -24.959 1.00 51.09 82 HIS A C 1
ATOM 682 O O . HIS A 1 82 ? 14.808 7.267 -26.123 1.00 51.09 82 HIS A O 1
ATOM 688 N N . GLU A 1 83 ? 14.808 8.907 -24.564 1.00 47.28 83 GLU A N 1
ATOM 689 C CA . GLU A 1 83 ? 14.671 10.070 -25.464 1.00 47.28 83 GLU A CA 1
ATOM 690 C C . GLU A 1 83 ? 15.989 10.852 -25.550 1.00 47.28 83 GLU A C 1
ATOM 692 O O . GLU A 1 83 ? 16.311 11.330 -26.661 1.00 47.28 83 GLU A O 1
#

Organism: Galerina marginata (strain CBS 339.88) (NCBI:txid685588)

pLDDT: mean 74.13, std 8.97, range [47.28, 87.0]

Radius of gyration: 18.87 Å; Cα contacts (8 Å, |Δi|>4): 18; chains: 1; bounding box: 35×23×55 Å

Solvent-accessible surface area (backbone atoms only — not comparable to full-atom values): 4722 Å² total; per-residue (Å²): 119,65,70,60,55,57,48,55,57,51,48,56,55,52,49,55,52,51,47,52,52,50,50,52,53,54,50,50,57,47,60,70,49,41,63,60,45,49,64,61,50,75,75,37,84,91,48,73,69,60,54,53,50,50,49,54,52,55,47,50,55,51,52,50,52,50,51,48,51,52,51,53,52,51,53,49,54,58,57,63,73,76,113

Mean predicted aligned error: 9.94 Å